Protein AF-A0A2M9P336-F1 (afdb_monomer_lite)

Foldseek 3Di:
DVVVVVVVVLVVCLVQQLQQDDVVCSVVSSVCSVVVVVVVVVVLVVVVVVLPVVDDPVCCVVPSVCVSVVVVVVVVVVVVVVVVVDDGGPVVVVCVVVVVPPPCPPVCCVPPVVPVVCVVVVVVVVVVD

Structure (mmCIF, N/CA/C/O backbone):
data_AF-A0A2M9P336-F1
#
_entry.id   AF-A0A2M9P336-F1
#
loop_
_atom_site.group_PDB
_atom_site.id
_atom_site.type_symbol
_atom_site.label_atom_id
_atom_site.label_alt_id
_atom_site.label_comp_id
_atom_site.label_asym_id
_atom_site.label_entity_id
_atom_site.label_seq_id
_atom_site.pdbx_PDB_ins_code
_atom_site.Cartn_x
_atom_site.Cartn_y
_atom_site.Cartn_z
_atom_site.occupancy
_atom_site.B_iso_or_equiv
_atom_site.auth_seq_id
_atom_site.auth_comp_id
_atom_site.auth_asym_id
_atom_site.auth_atom_id
_atom_site.pdbx_PDB_model_num
ATOM 1 N N . ILE A 1 1 ? -17.912 7.772 -5.003 1.00 47.03 1 ILE A N 1
ATOM 2 C CA . ILE A 1 1 ? -18.120 6.401 -4.463 1.00 47.03 1 ILE A CA 1
ATOM 3 C C . ILE A 1 1 ? -16.805 5.783 -3.961 1.00 47.03 1 ILE A C 1
ATOM 5 O O . ILE A 1 1 ? -16.805 5.232 -2.871 1.00 47.03 1 ILE A O 1
ATOM 9 N N . GLN A 1 2 ? -15.672 5.948 -4.663 1.00 41.25 2 GLN A N 1
ATOM 10 C CA . GLN A 1 2 ? -14.373 5.386 -4.240 1.00 41.25 2 GLN A CA 1
ATOM 11 C C . GLN A 1 2 ? -13.864 5.887 -2.872 1.00 41.25 2 GLN A C 1
ATOM 13 O O . GLN A 1 2 ? -13.409 5.077 -2.078 1.00 41.25 2 GLN A O 1
ATOM 18 N N . GLY A 1 3 ? -14.015 7.176 -2.540 1.00 58.12 3 GLY A N 1
ATOM 19 C CA . GLY A 1 3 ? -13.543 7.717 -1.252 1.00 58.12 3 GLY A CA 1
ATOM 20 C C . GLY A 1 3 ? -14.273 7.176 -0.013 1.00 58.12 3 GLY A C 1
ATOM 21 O O . GLY A 1 3 ? -13.651 6.983 1.026 1.00 58.12 3 GLY A O 1
ATOM 22 N N . ILE A 1 4 ? -15.572 6.865 -0.126 1.00 59.25 4 ILE A N 1
ATOM 23 C CA . ILE A 1 4 ? -16.356 6.291 0.984 1.00 59.25 4 ILE A CA 1
ATOM 24 C C . ILE A 1 4 ? -15.921 4.842 1.242 1.00 59.25 4 ILE A C 1
ATOM 26 O O . ILE A 1 4 ? -15.727 4.455 2.391 1.00 59.25 4 ILE A O 1
ATOM 30 N N . ALA A 1 5 ? -15.715 4.060 0.176 1.00 59.19 5 ALA A N 1
ATOM 31 C CA . ALA A 1 5 ? -15.232 2.684 0.278 1.00 59.19 5 ALA A CA 1
ATOM 32 C C . ALA A 1 5 ? -13.810 2.622 0.865 1.00 59.19 5 ALA A C 1
ATOM 34 O O . ALA A 1 5 ? -13.558 1.850 1.788 1.00 59.19 5 ALA A O 1
ATOM 35 N N . LEU A 1 6 ? -12.910 3.494 0.395 1.00 59.25 6 LEU A N 1
ATOM 36 C CA . LEU A 1 6 ? -11.533 3.569 0.890 1.00 59.25 6 LEU A CA 1
ATOM 37 C C . LEU A 1 6 ? -11.471 3.973 2.373 1.00 59.25 6 LEU A C 1
ATOM 39 O O . LEU A 1 6 ? -10.707 3.399 3.147 1.00 59.25 6 LEU A O 1
ATOM 43 N N . GLY A 1 7 ? -12.296 4.946 2.779 1.00 58.91 7 GLY A N 1
ATOM 44 C CA . GLY A 1 7 ? -12.366 5.411 4.165 1.00 58.91 7 GLY A CA 1
ATOM 45 C C . GLY A 1 7 ? -12.885 4.340 5.128 1.00 58.91 7 GLY A C 1
ATOM 46 O O . GLY A 1 7 ? -12.376 4.228 6.244 1.00 58.91 7 GLY A O 1
ATOM 47 N N . GLY A 1 8 ? -13.851 3.528 4.684 1.00 67.19 8 GLY A N 1
ATOM 48 C CA . GLY A 1 8 ? -14.385 2.402 5.452 1.00 67.19 8 GLY A CA 1
ATOM 49 C C . GLY A 1 8 ? -13.367 1.279 5.655 1.00 67.19 8 GLY A C 1
ATOM 50 O O . GLY A 1 8 ? -13.167 0.842 6.788 1.00 67.19 8 GLY A O 1
ATOM 51 N N . GLU A 1 9 ? -12.674 0.864 4.590 1.00 68.81 9 GLU A N 1
ATOM 52 C CA . GLU A 1 9 ? -11.624 -0.167 4.656 1.00 68.81 9 GLU A CA 1
ATOM 53 C C . GLU A 1 9 ? -10.472 0.248 5.583 1.00 68.81 9 GLU A C 1
ATOM 55 O O . GLU A 1 9 ? -10.029 -0.535 6.426 1.00 68.81 9 GLU A O 1
ATOM 60 N N . TRP A 1 10 ? -10.020 1.503 5.484 1.00 69.50 10 TRP A N 1
ATOM 61 C CA . TRP A 1 10 ? -8.928 2.014 6.313 1.00 69.50 10 TRP A CA 1
ATOM 62 C C . TRP A 1 10 ? -9.327 2.137 7.789 1.00 69.50 10 TRP A C 1
ATOM 64 O O . TRP A 1 10 ? -8.589 1.700 8.673 1.00 69.50 10 TRP A O 1
ATOM 74 N N . ALA A 1 11 ? -10.511 2.692 8.076 1.00 62.84 11 ALA A N 1
ATOM 75 C CA . ALA A 1 11 ? -11.001 2.822 9.448 1.00 62.84 11 ALA A CA 1
ATOM 76 C C . ALA A 1 11 ? -11.255 1.451 10.099 1.00 62.84 11 ALA A C 1
ATOM 78 O O . ALA A 1 11 ? -10.883 1.245 11.256 1.00 62.84 11 ALA A O 1
ATOM 79 N N . GLY A 1 12 ? -11.821 0.500 9.348 1.00 68.25 12 GLY A N 1
ATOM 80 C CA . GLY A 1 12 ? -12.035 -0.872 9.804 1.00 68.25 12 GLY A CA 1
ATOM 81 C C . GLY A 1 12 ? -10.726 -1.606 10.100 1.00 68.25 12 GLY A C 1
ATOM 82 O O . GLY A 1 12 ? -10.602 -2.231 11.151 1.00 68.25 12 GLY A O 1
ATOM 83 N N . ALA A 1 13 ? -9.714 -1.473 9.238 1.00 66.81 13 ALA A N 1
ATOM 84 C CA . ALA A 1 13 ? -8.409 -2.106 9.439 1.00 66.81 13 ALA A CA 1
ATOM 85 C C . ALA A 1 13 ? -7.672 -1.582 10.685 1.00 66.81 13 ALA A C 1
ATOM 87 O O . ALA A 1 13 ? -7.051 -2.363 11.412 1.00 66.81 13 ALA A O 1
ATOM 88 N N . VAL A 1 14 ? -7.759 -0.276 10.966 1.00 67.75 14 VAL A N 1
ATOM 89 C CA . VAL A 1 14 ? -7.172 0.330 12.176 1.00 67.75 14 VAL A CA 1
ATOM 90 C C . VAL A 1 14 ? -7.880 -0.174 13.436 1.00 67.75 14 VAL A C 1
ATOM 92 O O . VAL A 1 14 ? -7.208 -0.548 14.400 1.00 67.75 14 VAL A O 1
ATOM 95 N N . LEU A 1 15 ? -9.217 -0.229 13.425 1.00 70.56 15 LEU A N 1
ATOM 96 C CA . LEU A 1 15 ? -10.009 -0.761 14.540 1.00 70.56 15 LEU A CA 1
ATOM 97 C C . LEU A 1 15 ? -9.685 -2.234 14.801 1.00 70.56 15 LEU A C 1
ATOM 99 O O . LEU A 1 15 ? -9.330 -2.589 15.924 1.00 70.56 15 LEU A O 1
ATOM 103 N N . LEU A 1 16 ? -9.682 -3.059 13.752 1.00 68.38 16 LEU A N 1
ATOM 104 C CA . LEU A 1 16 ? -9.294 -4.467 13.842 1.00 68.38 16 LEU A CA 1
ATOM 105 C C . LEU A 1 16 ? -7.878 -4.621 14.406 1.00 68.38 16 LEU A C 1
ATOM 107 O O . LEU A 1 16 ? -7.670 -5.399 15.331 1.00 68.38 16 LEU A O 1
ATOM 111 N N . SER A 1 17 ? -6.912 -3.830 13.935 1.00 67.38 17 SER A N 1
ATOM 112 C CA . SER A 1 17 ? -5.523 -3.880 14.424 1.00 67.38 17 SER A CA 1
ATOM 113 C C . SER A 1 17 ? -5.404 -3.514 15.912 1.00 67.38 17 SER A C 1
ATOM 115 O O . SER A 1 17 ? -4.600 -4.102 16.645 1.00 67.38 17 SER A O 1
ATOM 117 N N . MET A 1 18 ? -6.219 -2.563 16.379 1.00 66.12 18 MET A N 1
ATOM 118 C CA . MET A 1 18 ? -6.294 -2.151 17.786 1.00 66.12 18 MET A CA 1
ATOM 119 C C . MET A 1 18 ? -6.997 -3.177 18.683 1.00 66.12 18 MET A C 1
ATOM 121 O O . MET A 1 18 ? -6.690 -3.267 19.875 1.00 66.12 18 MET A O 1
ATOM 125 N N . GLU A 1 19 ? -7.953 -3.925 18.140 1.00 69.38 19 GLU A N 1
ATOM 126 C CA . GLU A 1 19 ? -8.737 -4.925 18.871 1.00 69.38 19 GLU A CA 1
ATOM 127 C C . GLU A 1 19 ? -8.085 -6.310 18.886 1.00 69.38 19 GLU A C 1
ATOM 129 O O . GLU A 1 19 ? -8.261 -7.056 19.848 1.00 69.38 19 GLU A O 1
ATOM 134 N N . HIS A 1 20 ? -7.282 -6.641 17.872 1.00 63.03 20 HIS A N 1
ATOM 135 C CA . HIS A 1 20 ? -6.586 -7.927 17.759 1.00 63.03 20 HIS A CA 1
ATOM 136 C C . HIS A 1 20 ? -5.347 -8.037 18.681 1.00 63.03 20 HIS A C 1
ATOM 138 O O . HIS A 1 20 ? -4.720 -9.091 18.768 1.00 63.03 20 HIS A O 1
ATOM 144 N N . GLY A 1 21 ? -4.970 -6.960 19.385 1.00 62.31 21 GLY A N 1
ATOM 145 C CA . GLY A 1 21 ? -3.773 -6.883 20.234 1.00 62.31 21 GLY A CA 1
ATOM 146 C C . GLY A 1 21 ? -4.033 -6.797 21.743 1.00 62.31 21 GLY A C 1
ATOM 147 O O . GLY A 1 21 ? -5.142 -6.547 22.207 1.00 62.31 21 GLY A O 1
ATOM 148 N N . LYS A 1 22 ? -2.966 -6.945 22.545 1.00 60.12 22 LYS A N 1
ATOM 149 C CA . LYS A 1 22 ? -3.030 -6.724 24.003 1.00 60.12 22 LYS A CA 1
ATOM 150 C C . LYS A 1 22 ? -3.357 -5.244 24.300 1.00 60.12 22 LYS A C 1
ATOM 152 O O . LYS A 1 22 ? -2.774 -4.375 23.649 1.00 60.12 22 LYS A O 1
ATOM 157 N N . PRO A 1 23 ? -4.175 -4.920 25.325 1.00 65.81 23 PRO A N 1
ATOM 158 C CA . PRO A 1 23 ? -4.629 -3.547 25.598 1.00 65.81 23 PRO A CA 1
ATOM 159 C C . PRO A 1 23 ? -3.507 -2.50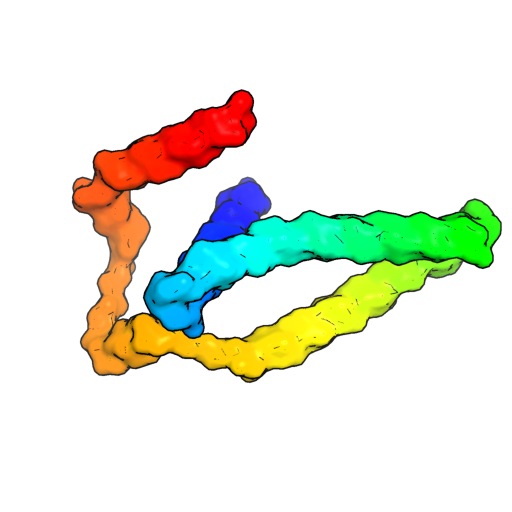3 25.722 1.00 65.81 23 PRO A C 1
ATOM 161 O O . PRO A 1 23 ? -3.667 -1.371 25.280 1.00 65.81 23 PRO A O 1
ATOM 164 N N . HIS A 1 24 ? -2.347 -2.897 26.257 1.00 71.62 24 HIS A N 1
ATOM 165 C CA . HIS A 1 24 ? -1.175 -2.030 26.434 1.00 71.62 24 HIS A CA 1
ATOM 166 C C . HIS A 1 24 ? -0.363 -1.781 25.146 1.00 71.62 24 HIS A C 1
ATOM 168 O O . HIS A 1 24 ? 0.577 -0.995 25.165 1.00 71.62 24 HIS A O 1
ATOM 174 N N . GLN A 1 25 ? -0.690 -2.445 24.031 1.00 68.94 25 GLN A N 1
ATOM 175 C CA . GLN A 1 25 ? 0.026 -2.329 22.748 1.00 68.94 25 GLN A CA 1
ATOM 176 C C . GLN A 1 25 ? -0.821 -1.677 21.651 1.00 68.94 25 GLN A C 1
ATOM 178 O O . GLN A 1 25 ? -0.383 -1.599 20.506 1.00 68.94 25 GLN A O 1
ATOM 183 N N . ARG A 1 26 ? -2.013 -1.174 21.997 1.00 69.44 26 ARG A N 1
ATOM 184 C CA . ARG A 1 26 ? -2.955 -0.542 21.062 1.00 69.44 26 ARG A CA 1
ATOM 185 C C . ARG A 1 26 ? -2.319 0.568 20.230 1.00 69.44 26 ARG A C 1
AT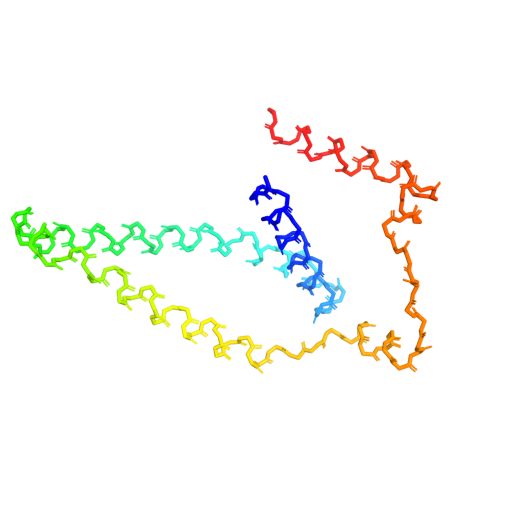OM 187 O O . ARG A 1 26 ? -2.460 0.556 19.015 1.00 69.44 26 ARG A O 1
ATOM 194 N N . GLY A 1 27 ? -1.545 1.451 20.869 1.00 69.44 27 GLY A N 1
ATOM 195 C CA . GLY A 1 27 ? -0.81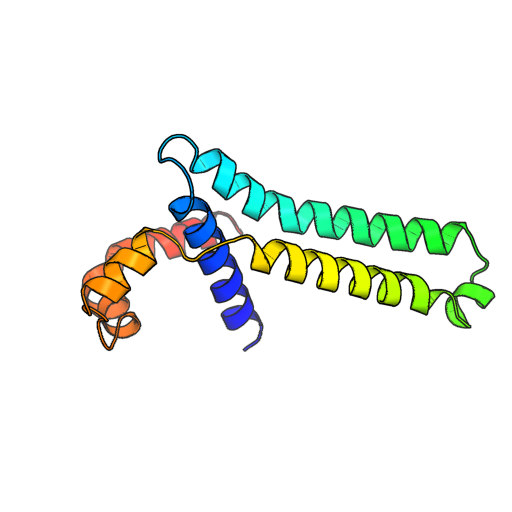5 2.515 20.174 1.00 69.44 27 GLY A CA 1
ATOM 196 C C . GLY A 1 27 ? 0.156 1.966 19.128 1.00 69.44 27 GLY A C 1
ATOM 197 O O . GLY A 1 27 ? 0.104 2.368 17.974 1.00 69.44 27 GLY A O 1
ATOM 198 N N . ARG A 1 28 ? 0.967 0.965 19.494 1.00 66.88 28 ARG A N 1
ATOM 199 C CA . ARG A 1 28 ? 1.920 0.324 18.578 1.00 66.88 28 ARG A CA 1
ATOM 200 C C . ARG A 1 28 ? 1.221 -0.378 17.409 1.00 66.88 28 ARG A C 1
ATOM 202 O O . ARG A 1 28 ? 1.662 -0.251 16.272 1.00 66.88 28 ARG A O 1
ATOM 209 N N . ASN A 1 29 ? 0.128 -1.088 17.675 1.00 67.69 29 ASN A N 1
ATOM 210 C CA . ASN A 1 29 ? -0.643 -1.770 16.638 1.00 67.69 29 ASN A CA 1
ATOM 211 C C . ASN A 1 29 ? -1.324 -0.782 15.677 1.00 67.69 29 ASN A C 1
ATOM 213 O O . ASN A 1 29 ? -1.327 -1.013 14.470 1.00 67.69 29 ASN A O 1
ATOM 217 N N . ALA A 1 30 ? -1.843 0.339 16.188 1.00 70.44 30 ALA A N 1
ATOM 218 C CA . ALA A 1 30 ? -2.385 1.413 15.358 1.00 70.44 30 ALA A CA 1
ATOM 219 C C . ALA A 1 30 ? -1.301 2.085 14.503 1.00 70.44 30 ALA A C 1
ATOM 221 O O . ALA A 1 30 ? -1.540 2.380 13.332 1.00 70.44 30 ALA A O 1
ATOM 222 N N . SER A 1 31 ? -0.093 2.275 15.048 1.00 75.38 31 SER A N 1
ATOM 223 C CA . SER A 1 31 ? 1.036 2.832 14.296 1.00 75.38 31 SER A CA 1
ATOM 224 C C . SER A 1 31 ? 1.412 1.965 13.094 1.00 75.38 31 SER A C 1
ATOM 226 O O . SER A 1 31 ? 1.678 2.511 12.030 1.00 75.38 31 SER A O 1
ATOM 228 N N . PHE A 1 32 ? 1.372 0.632 13.202 1.00 70.31 32 PHE A N 1
ATOM 229 C CA . PHE A 1 32 ? 1.645 -0.248 12.056 1.00 70.31 32 PHE A CA 1
ATOM 230 C C . PHE A 1 32 ? 0.641 -0.067 10.907 1.00 70.31 32 PHE A C 1
ATOM 232 O O . PHE A 1 32 ? 1.050 -0.048 9.746 1.00 70.31 32 PHE A O 1
ATOM 239 N N . ALA A 1 33 ? -0.643 0.148 11.212 1.00 71.75 33 ALA A N 1
ATOM 240 C CA . ALA A 1 33 ? -1.660 0.441 10.197 1.00 71.75 33 ALA A CA 1
ATOM 241 C C . ALA A 1 33 ? -1.424 1.793 9.490 1.00 71.75 33 ALA A C 1
ATOM 243 O O . ALA A 1 33 ? -1.813 1.970 8.337 1.00 71.75 33 ALA A O 1
ATOM 244 N N . GLN A 1 34 ? -0.751 2.733 10.161 1.00 74.94 34 GLN A N 1
ATOM 245 C CA . GLN A 1 34 ? -0.404 4.052 9.623 1.00 74.94 34 GLN A CA 1
ATOM 246 C C . GLN A 1 34 ? 0.925 4.063 8.855 1.00 74.94 34 GLN A C 1
ATOM 248 O O . GLN A 1 34 ? 1.059 4.771 7.862 1.00 74.94 34 GLN A O 1
ATOM 253 N N . VAL A 1 35 ? 1.897 3.253 9.281 1.00 78.50 35 VAL A N 1
ATOM 254 C CA . VAL A 1 35 ? 3.207 3.119 8.622 1.00 78.50 35 VAL A CA 1
ATOM 255 C C . VAL A 1 35 ? 3.103 2.315 7.324 1.00 78.50 35 VAL A C 1
ATOM 257 O O . VAL A 1 35 ? 3.828 2.600 6.372 1.00 78.50 35 VAL A O 1
ATOM 260 N N . GLY A 1 36 ? 2.180 1.349 7.253 1.00 79.06 36 GLY A N 1
ATOM 261 C CA . GLY A 1 36 ? 1.980 0.481 6.088 1.00 79.06 36 GLY A CA 1
ATOM 262 C C . GLY A 1 36 ? 1.870 1.228 4.749 1.00 79.06 36 GLY A C 1
ATOM 263 O O . GLY A 1 36 ? 2.664 0.938 3.852 1.00 79.06 36 GLY A O 1
ATOM 264 N N . PRO A 1 37 ? 0.958 2.211 4.600 1.00 80.75 37 PRO A N 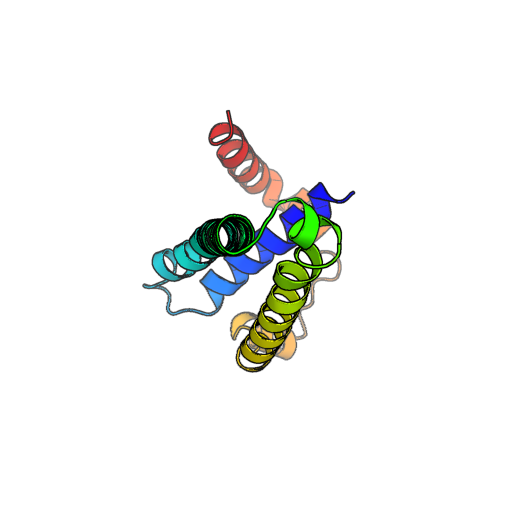1
ATOM 265 C CA . PRO A 1 37 ? 0.836 3.006 3.377 1.00 80.75 37 PRO A CA 1
ATOM 266 C C . PRO A 1 37 ? 2.128 3.737 2.993 1.00 80.75 37 PRO A C 1
ATOM 268 O O . PRO A 1 37 ? 2.557 3.661 1.844 1.00 80.75 37 PRO A O 1
ATOM 271 N N . SER A 1 38 ? 2.788 4.394 3.950 1.00 83.31 38 SER A N 1
ATOM 272 C CA . SER A 1 38 ? 4.034 5.133 3.703 1.00 83.31 38 SER A CA 1
ATOM 273 C C . SER A 1 38 ? 5.174 4.207 3.273 1.00 83.31 38 SER A C 1
ATOM 275 O O . SER A 1 38 ? 5.876 4.501 2.307 1.00 83.31 38 SER A O 1
ATOM 277 N N . CYS A 1 39 ? 5.330 3.055 3.933 1.00 84.12 39 CYS A N 1
ATOM 278 C CA . CYS A 1 39 ? 6.295 2.033 3.527 1.00 84.12 39 CYS A CA 1
ATOM 279 C C . CYS A 1 39 ? 5.983 1.469 2.136 1.00 84.12 39 CYS A C 1
ATOM 281 O O . CYS A 1 39 ? 6.898 1.320 1.329 1.00 84.12 39 CYS A O 1
ATOM 283 N N . GLY A 1 40 ? 4.711 1.192 1.834 1.00 84.00 40 GLY A N 1
ATOM 284 C CA . GLY A 1 40 ? 4.286 0.719 0.515 1.00 84.00 40 GLY A CA 1
ATOM 285 C C . GLY A 1 40 ? 4.643 1.708 -0.593 1.00 84.00 40 GLY A C 1
ATOM 286 O O . GLY A 1 40 ? 5.232 1.318 -1.601 1.00 84.00 40 GLY A O 1
ATOM 287 N N . THR A 1 41 ? 4.378 2.997 -0.371 1.00 86.31 41 THR A N 1
ATOM 288 C CA . THR A 1 41 ? 4.748 4.072 -1.301 1.00 86.31 41 THR A CA 1
ATOM 289 C C . THR A 1 41 ? 6.260 4.168 -1.491 1.00 86.31 41 THR A C 1
ATOM 291 O O . THR A 1 41 ? 6.724 4.275 -2.625 1.00 86.31 41 THR A O 1
ATOM 294 N N . LEU A 1 42 ? 7.049 4.091 -0.413 1.00 89.81 42 LEU A N 1
ATOM 295 C CA . LEU A 1 42 ? 8.513 4.119 -0.505 1.00 89.81 42 LEU A CA 1
ATOM 296 C C . LEU A 1 42 ? 9.061 2.933 -1.307 1.00 89.81 42 LEU A C 1
ATOM 298 O O . LEU A 1 42 ? 9.912 3.126 -2.173 1.00 89.81 42 LEU A O 1
ATOM 302 N N . ILE A 1 43 ? 8.551 1.723 -1.062 1.00 88.50 43 ILE A N 1
ATOM 303 C CA . ILE A 1 43 ? 8.956 0.515 -1.794 1.00 88.50 43 ILE A CA 1
ATOM 304 C C . ILE A 1 43 ? 8.565 0.625 -3.272 1.00 88.50 43 ILE A C 1
ATOM 306 O O . ILE A 1 43 ? 9.387 0.337 -4.141 1.00 88.50 43 ILE A O 1
ATOM 310 N N . GLY A 1 44 ? 7.343 1.077 -3.568 1.00 87.31 44 GLY A N 1
ATOM 311 C CA . GLY A 1 44 ? 6.864 1.257 -4.940 1.00 87.31 44 GLY A CA 1
ATOM 312 C C . GLY A 1 44 ? 7.702 2.269 -5.723 1.00 87.31 44 GLY A C 1
ATOM 313 O O . GLY A 1 44 ? 8.195 1.964 -6.810 1.00 87.31 44 GLY A O 1
ATOM 314 N N . THR A 1 45 ? 7.937 3.445 -5.141 1.00 88.88 45 THR A N 1
ATOM 315 C CA . THR A 1 45 ? 8.773 4.493 -5.746 1.00 88.88 45 THR A CA 1
ATOM 316 C C . THR A 1 45 ? 10.225 4.042 -5.904 1.00 88.88 45 THR A C 1
ATOM 318 O O . THR A 1 45 ? 10.838 4.293 -6.944 1.00 88.88 45 THR A O 1
ATOM 321 N N . GLY A 1 46 ? 10.773 3.333 -4.912 1.00 90.31 46 GLY A N 1
ATOM 322 C CA . GLY A 1 46 ? 12.121 2.771 -4.975 1.00 90.31 46 GLY A CA 1
ATOM 323 C C . GLY A 1 46 ? 12.273 1.754 -6.106 1.00 90.31 46 GLY A C 1
ATOM 324 O O . GLY A 1 46 ? 13.243 1.810 -6.856 1.00 90.31 46 GLY A O 1
ATOM 325 N N . LEU A 1 47 ? 11.283 0.877 -6.290 1.00 88.88 47 LEU A N 1
ATOM 326 C CA . LEU A 1 47 ? 11.268 -0.105 -7.375 1.00 88.88 47 LEU A CA 1
ATOM 327 C C . LEU A 1 47 ? 11.197 0.543 -8.756 1.00 88.88 47 LEU A C 1
ATOM 329 O O . LEU A 1 47 ? 11.964 0.170 -9.640 1.00 88.88 47 LEU A O 1
ATOM 333 N N . ILE A 1 48 ? 10.315 1.527 -8.943 1.00 88.62 48 ILE A N 1
ATOM 334 C CA . ILE A 1 48 ? 10.218 2.258 -10.214 1.00 88.62 48 ILE A CA 1
ATOM 335 C C . ILE A 1 48 ? 11.537 2.975 -10.514 1.00 88.62 48 ILE A C 1
ATOM 337 O O . ILE A 1 48 ? 12.033 2.897 -11.637 1.00 88.62 48 ILE A O 1
ATOM 341 N N . THR A 1 49 ? 12.137 3.614 -9.509 1.00 90.50 49 THR A N 1
ATOM 342 C CA . THR A 1 49 ? 13.445 4.270 -9.645 1.00 90.50 49 THR A CA 1
ATOM 343 C C . THR A 1 49 ? 14.528 3.271 -10.050 1.00 90.50 49 THR A C 1
ATOM 345 O O . THR A 1 49 ? 15.253 3.521 -11.008 1.00 90.50 49 THR A O 1
ATOM 348 N N . LEU A 1 50 ? 14.610 2.117 -9.381 1.00 90.75 50 LEU A N 1
ATOM 349 C CA . LEU A 1 50 ? 15.586 1.071 -9.703 1.00 90.75 50 LEU A CA 1
ATOM 350 C C . LEU A 1 50 ? 15.433 0.563 -11.136 1.00 90.75 50 LEU A C 1
ATOM 352 O O . LEU A 1 50 ? 16.422 0.462 -11.855 1.00 90.75 50 LEU A O 1
ATOM 356 N N . VAL A 1 51 ? 14.200 0.281 -11.561 1.00 88.12 51 VAL A N 1
ATOM 357 C CA . VAL A 1 51 ? 13.913 -0.167 -12.929 1.00 88.12 51 VAL A CA 1
ATOM 358 C C . VAL A 1 51 ? 14.311 0.912 -13.935 1.00 88.12 51 VAL A C 1
ATOM 360 O O . VAL A 1 51 ? 14.958 0.596 -14.923 1.00 88.12 51 VAL A O 1
ATOM 363 N N . THR A 1 52 ? 13.997 2.179 -13.660 1.00 86.62 52 THR A N 1
ATOM 364 C CA . THR A 1 52 ? 14.277 3.302 -14.571 1.00 86.62 52 THR A CA 1
ATOM 365 C C . THR A 1 52 ? 15.770 3.625 -14.678 1.00 86.62 52 THR A C 1
ATOM 367 O O . THR A 1 52 ? 16.224 4.044 -15.733 1.00 86.62 52 THR A O 1
ATOM 370 N N . VAL A 1 53 ? 16.552 3.425 -13.611 1.00 90.31 53 VAL A N 1
ATOM 371 C CA . VAL A 1 53 ? 18.016 3.621 -13.627 1.00 90.31 53 VAL A CA 1
ATOM 372 C C . VAL A 1 53 ? 18.744 2.431 -14.263 1.00 90.31 53 VAL A C 1
ATOM 374 O O . VAL A 1 53 ? 19.821 2.599 -14.828 1.00 90.31 53 VAL A O 1
ATOM 377 N N . ALA A 1 54 ? 18.172 1.227 -14.184 1.00 89.12 54 ALA A N 1
ATOM 378 C CA . ALA A 1 54 ? 18.792 0.007 -14.697 1.00 89.12 54 ALA A CA 1
ATOM 379 C C . ALA A 1 54 ? 18.638 -0.199 -16.217 1.00 89.12 54 ALA A C 1
ATOM 381 O O . ALA A 1 54 ? 19.279 -1.100 -16.758 1.00 89.12 54 ALA A O 1
ATOM 382 N N . MET A 1 55 ? 17.799 0.579 -16.910 1.00 90.06 55 MET A N 1
ATOM 383 C CA . MET A 1 55 ? 17.555 0.421 -18.351 1.00 90.06 55 MET A CA 1
ATOM 384 C C . MET A 1 55 ? 17.347 1.754 -19.071 1.00 90.06 55 MET A C 1
ATOM 386 O O . MET A 1 55 ? 17.110 2.784 -18.446 1.00 90.06 55 MET A O 1
ATOM 390 N N . SER A 1 56 ? 17.434 1.725 -20.402 1.00 88.81 56 SER A N 1
ATOM 391 C CA . SER A 1 56 ? 17.161 2.894 -21.238 1.00 88.81 56 SER A CA 1
ATOM 392 C C . SER A 1 56 ? 15.668 3.255 -21.241 1.00 88.81 56 SER A C 1
ATOM 394 O O . SER A 1 56 ? 14.800 2.423 -20.957 1.00 88.81 56 SER A O 1
ATOM 396 N N . ALA A 1 57 ? 15.352 4.505 -21.592 1.00 85.88 57 ALA A N 1
ATOM 397 C CA . ALA A 1 57 ? 13.966 4.951 -21.714 1.00 85.88 57 ALA A CA 1
ATOM 398 C C . ALA A 1 57 ? 13.204 4.177 -22.809 1.00 85.88 57 ALA A C 1
ATOM 400 O O . ALA A 1 57 ? 12.034 3.843 -22.606 1.00 85.88 57 ALA A O 1
ATOM 401 N N . GLU A 1 58 ? 13.862 3.841 -23.928 1.00 88.56 58 GLU A N 1
ATOM 402 C CA . GLU A 1 58 ? 13.288 2.971 -24.959 1.00 88.56 58 GLU A CA 1
ATOM 403 C C . GLU A 1 58 ? 12.918 1.588 -24.401 1.00 88.56 58 GLU A C 1
ATOM 405 O O . GLU A 1 58 ? 11.781 1.142 -24.581 1.00 88.56 58 GLU A O 1
ATOM 410 N N . ASP A 1 59 ? 13.827 0.926 -23.681 1.00 87.81 59 ASP A N 1
ATOM 411 C CA . ASP A 1 59 ? 13.585 -0.421 -23.142 1.00 87.81 59 ASP A CA 1
ATOM 412 C C . ASP A 1 59 ? 12.464 -0.429 -22.098 1.00 87.81 59 ASP A C 1
ATOM 414 O O . ASP A 1 59 ? 11.629 -1.345 -22.061 1.00 87.81 59 ASP A O 1
ATOM 418 N N . PHE A 1 60 ? 12.400 0.619 -21.271 1.00 88.00 60 PHE A N 1
ATOM 419 C CA . PHE A 1 60 ? 11.330 0.782 -20.295 1.00 88.00 60 PHE A CA 1
ATOM 420 C C . PHE A 1 60 ? 9.953 0.849 -20.966 1.00 88.00 60 PHE A C 1
ATOM 422 O O . PHE A 1 60 ? 9.023 0.159 -20.535 1.00 88.00 60 PHE A O 1
ATOM 429 N N . GLN A 1 61 ? 9.827 1.638 -22.038 1.00 87.00 61 GLN A N 1
ATOM 430 C CA . GLN A 1 61 ? 8.574 1.794 -22.785 1.00 87.00 61 GLN A CA 1
ATOM 431 C C . GLN A 1 61 ? 8.204 0.535 -23.574 1.00 87.00 61 GLN A C 1
ATOM 433 O O . GLN A 1 61 ? 7.029 0.163 -23.627 1.00 87.00 61 GLN A O 1
ATOM 438 N N . GLN A 1 62 ? 9.189 -0.167 -24.139 1.00 91.38 62 GLN A N 1
ATOM 439 C CA . GLN A 1 62 ? 8.929 -1.418 -24.848 1.00 91.38 62 GLN A CA 1
ATOM 440 C C . GLN A 1 62 ? 8.436 -2.514 -23.899 1.00 91.38 62 GLN A C 1
ATOM 442 O O . GLN A 1 62 ? 7.400 -3.151 -24.152 1.00 91.38 62 GLN A O 1
ATOM 447 N N . TRP A 1 63 ? 9.148 -2.737 -22.789 1.00 88.75 63 TRP A N 1
ATOM 448 C CA . TRP A 1 63 ? 8.820 -3.845 -21.896 1.00 88.75 63 TRP A CA 1
ATOM 449 C C . TRP A 1 63 ? 9.053 -3.635 -20.401 1.00 88.75 63 TRP A C 1
ATOM 451 O O . TRP A 1 63 ? 8.327 -4.253 -19.613 1.00 88.75 63 TRP A O 1
ATOM 461 N N . GLY A 1 64 ? 9.976 -2.760 -20.001 1.00 86.56 64 GLY A N 1
ATOM 462 C CA . GLY A 1 64 ? 10.360 -2.582 -18.596 1.00 86.56 64 GLY A CA 1
ATOM 463 C C . GLY A 1 64 ? 9.225 -2.156 -17.662 1.00 86.56 64 GLY A C 1
ATOM 464 O O . GLY A 1 64 ? 9.203 -2.573 -16.502 1.00 86.56 64 GLY A O 1
ATOM 465 N N . TRP A 1 65 ? 8.215 -1.438 -18.163 1.00 88.06 65 TRP A N 1
ATOM 466 C CA . TRP A 1 65 ? 7.034 -1.055 -17.378 1.00 88.06 65 TRP A CA 1
ATOM 467 C C . TRP A 1 65 ? 6.276 -2.248 -16.774 1.00 88.06 65 TRP A C 1
ATOM 469 O O . TRP A 1 65 ? 5.576 -2.081 -15.779 1.00 88.06 65 TRP A O 1
ATOM 479 N N . ARG A 1 66 ? 6.425 -3.464 -17.320 1.00 92.38 66 ARG A N 1
ATOM 480 C CA . ARG A 1 66 ? 5.762 -4.679 -16.807 1.00 92.38 66 ARG A CA 1
ATOM 481 C C . ARG A 1 66 ? 6.373 -5.187 -15.498 1.00 92.38 66 ARG A C 1
ATOM 483 O O . ARG A 1 66 ? 5.678 -5.827 -14.712 1.00 92.38 66 ARG A O 1
ATOM 490 N N . ILE A 1 67 ? 7.646 -4.888 -15.239 1.00 89.69 67 ILE A N 1
ATOM 491 C CA . ILE A 1 67 ? 8.384 -5.336 -14.047 1.00 89.69 67 ILE A CA 1
ATOM 492 C C . ILE A 1 67 ? 7.706 -4.882 -12.739 1.00 89.69 67 ILE A C 1
ATOM 494 O O . ILE A 1 67 ? 7.403 -5.748 -11.912 1.00 89.69 67 ILE A O 1
ATOM 498 N N . PRO A 1 68 ? 7.396 -3.585 -12.525 1.00 86.88 68 PRO A N 1
ATOM 499 C CA . PRO A 1 68 ? 6.720 -3.146 -11.303 1.00 86.88 68 PRO A CA 1
ATOM 500 C C . PRO A 1 68 ? 5.321 -3.760 -11.131 1.00 86.88 68 PRO A C 1
ATOM 502 O O . PRO A 1 68 ? 4.913 -4.021 -9.999 1.00 86.88 68 PRO A O 1
ATOM 505 N N . PHE A 1 69 ? 4.603 -4.074 -12.218 1.00 87.50 69 PHE A N 1
ATOM 506 C CA . PHE A 1 69 ? 3.313 -4.774 -12.134 1.00 87.50 69 PHE A CA 1
ATOM 507 C C . PHE A 1 69 ? 3.465 -6.229 -11.681 1.00 87.50 69 PHE A C 1
ATOM 509 O O . PHE A 1 69 ? 2.735 -6.674 -10.795 1.00 87.50 69 PHE A O 1
ATOM 516 N N . LEU A 1 70 ? 4.427 -6.966 -12.242 1.00 90.88 70 LEU A N 1
ATOM 517 C CA . LEU A 1 70 ? 4.699 -8.349 -11.836 1.00 90.88 70 LEU A CA 1
ATOM 518 C C . LEU A 1 70 ? 5.167 -8.428 -10.378 1.00 90.88 70 LEU A C 1
ATOM 520 O O . LEU A 1 70 ? 4.734 -9.306 -9.635 1.00 90.88 70 LEU A O 1
ATOM 524 N N . LEU A 1 71 ? 5.991 -7.479 -9.935 1.00 87.81 71 LEU A N 1
ATOM 525 C CA . LEU A 1 71 ? 6.395 -7.387 -8.531 1.00 87.81 71 LEU A CA 1
ATOM 526 C C . LEU A 1 71 ? 5.221 -7.032 -7.613 1.00 87.81 71 LEU A C 1
ATOM 528 O O . LEU A 1 71 ? 5.097 -7.597 -6.527 1.00 87.81 71 LEU A O 1
ATOM 532 N N . SER A 1 72 ? 4.316 -6.162 -8.067 1.00 85.56 72 SER A N 1
ATOM 533 C CA . SER A 1 72 ? 3.081 -5.859 -7.335 1.00 85.56 72 SER A CA 1
ATOM 534 C C . SER A 1 72 ? 2.211 -7.108 -7.156 1.00 85.56 72 SER A C 1
ATOM 536 O O . SER A 1 72 ? 1.656 -7.310 -6.079 1.00 85.56 72 SER A O 1
ATOM 538 N N . LEU A 1 73 ? 2.144 -7.997 -8.156 1.00 88.31 73 LEU A N 1
ATOM 539 C CA . LEU A 1 73 ? 1.445 -9.282 -8.031 1.00 88.31 73 LEU A CA 1
ATOM 540 C C . LEU A 1 73 ? 2.048 -10.154 -6.919 1.00 88.31 73 LEU A C 1
ATOM 542 O O . LEU A 1 73 ? 1.305 -10.724 -6.121 1.00 88.31 73 LEU A O 1
ATOM 546 N N . VAL A 1 74 ? 3.380 -10.223 -6.822 1.00 88.75 74 VAL A N 1
ATOM 547 C CA . VAL A 1 74 ? 4.066 -10.954 -5.741 1.00 88.75 74 VAL A CA 1
ATOM 548 C C . VAL A 1 74 ? 3.702 -10.373 -4.374 1.00 88.75 74 VAL A C 1
ATOM 550 O O . VAL A 1 74 ? 3.389 -11.130 -3.454 1.00 88.75 74 VAL A O 1
ATOM 553 N N . LEU A 1 75 ? 3.666 -9.043 -4.244 1.00 85.50 75 LEU A N 1
ATOM 554 C CA . LEU A 1 75 ? 3.251 -8.376 -3.005 1.00 85.50 75 LEU A CA 1
ATOM 555 C C . LEU A 1 75 ? 1.791 -8.670 -2.646 1.00 85.50 75 LEU A C 1
ATOM 557 O O . LEU A 1 75 ? 1.491 -8.895 -1.475 1.00 85.50 75 LEU A O 1
ATOM 561 N N . VAL A 1 76 ? 0.889 -8.725 -3.629 1.00 85.81 76 VAL A N 1
ATOM 562 C CA . VAL A 1 76 ? -0.514 -9.109 -3.403 1.00 85.81 76 VAL A CA 1
ATOM 563 C C . VAL A 1 76 ? -0.608 -10.553 -2.916 1.00 85.81 76 VAL A C 1
ATOM 565 O O . VAL A 1 76 ? -1.297 -10.816 -1.932 1.00 85.81 76 VAL A O 1
ATOM 568 N N . VAL A 1 77 ? 0.100 -11.490 -3.551 1.00 87.12 77 VAL A N 1
ATOM 569 C CA . VAL A 1 77 ? 0.121 -12.901 -3.126 1.00 87.12 77 VAL A CA 1
ATOM 570 C C . VAL A 1 77 ? 0.687 -13.037 -1.714 1.00 87.12 77 VAL A C 1
ATOM 572 O O . VAL A 1 77 ? 0.108 -13.747 -0.891 1.00 87.12 77 VAL A O 1
ATOM 575 N N . PHE A 1 78 ? 1.771 -12.324 -1.406 1.00 85.00 78 PHE A N 1
ATOM 576 C CA . PHE A 1 78 ? 2.339 -12.279 -0.062 1.00 85.00 78 PHE A CA 1
ATOM 577 C C . PHE A 1 78 ? 1.349 -11.697 0.954 1.00 85.00 78 PHE A C 1
ATOM 579 O O . PHE A 1 78 ? 1.152 -12.273 2.021 1.00 85.00 78 PHE A O 1
ATOM 586 N N . GLY A 1 79 ? 0.660 -10.608 0.604 1.00 81.56 79 GLY A N 1
ATOM 587 C CA . GLY A 1 79 ? -0.388 -10.011 1.428 1.00 81.56 79 GLY A CA 1
ATOM 588 C C . GLY A 1 79 ? -1.545 -10.976 1.687 1.00 81.56 79 GLY A C 1
ATOM 589 O O . GLY A 1 79 ? -1.985 -11.109 2.825 1.00 81.56 79 GLY A O 1
ATOM 590 N N . LEU A 1 80 ? -1.994 -11.711 0.665 1.00 82.88 80 LEU A N 1
ATOM 591 C CA . LEU A 1 80 ? -3.017 -12.754 0.795 1.00 82.88 80 LEU A CA 1
ATOM 592 C C . LEU A 1 80 ? -2.546 -13.919 1.669 1.00 82.88 80 LEU A C 1
ATOM 594 O O . LEU A 1 80 ? -3.331 -14.446 2.456 1.00 82.88 80 LEU A O 1
ATOM 598 N N . TRP A 1 81 ? -1.281 -14.323 1.550 1.00 80.75 81 TRP A N 1
ATOM 599 C CA . TRP A 1 81 ? -0.687 -15.346 2.407 1.00 80.75 81 TRP A CA 1
ATOM 600 C C . TRP A 1 81 ? -0.641 -14.894 3.868 1.00 80.75 81 TRP A C 1
ATOM 602 O O . TRP A 1 81 ? -1.107 -15.625 4.741 1.00 80.75 81 TRP A O 1
ATOM 612 N N . LEU A 1 82 ? -0.197 -13.660 4.123 1.00 78.44 82 LEU A N 1
ATOM 613 C CA . LEU A 1 82 ? -0.207 -13.058 5.454 1.00 78.44 82 LEU A CA 1
ATOM 614 C C . LEU A 1 82 ? -1.632 -13.010 6.028 1.00 78.44 82 LEU A C 1
ATOM 616 O O . LEU A 1 82 ? -1.853 -13.361 7.185 1.00 78.44 82 LEU A O 1
ATOM 620 N N . ARG A 1 83 ? -2.615 -12.647 5.191 1.00 77.38 83 ARG A N 1
ATOM 621 C CA . ARG A 1 83 ? -4.034 -12.567 5.569 1.00 77.38 83 ARG A CA 1
ATOM 622 C C . ARG A 1 83 ? -4.607 -13.909 6.016 1.00 77.38 83 ARG A C 1
ATOM 624 O O . ARG A 1 83 ? -5.487 -13.920 6.865 1.00 77.38 83 ARG A O 1
ATOM 631 N N . ARG A 1 84 ? -4.101 -15.035 5.498 1.00 70.88 84 ARG A N 1
ATOM 632 C CA . ARG A 1 84 ? -4.530 -16.373 5.942 1.00 70.88 84 ARG A CA 1
ATOM 633 C C . ARG A 1 84 ? -4.075 -16.722 7.362 1.00 70.88 84 ARG A C 1
ATOM 635 O O . ARG A 1 84 ? -4.678 -17.597 7.971 1.00 70.88 84 ARG A O 1
ATOM 642 N N . GLY A 1 85 ? -3.028 -16.076 7.878 1.00 63.94 85 GLY A N 1
ATOM 643 C CA . GLY A 1 85 ? -2.528 -16.296 9.240 1.00 63.94 85 GLY A CA 1
ATOM 644 C C . GLY A 1 85 ? -3.203 -15.429 10.308 1.00 63.94 85 GLY A C 1
ATOM 645 O O . GLY A 1 85 ? -3.031 -15.692 11.497 1.00 63.94 85 GLY A O 1
ATOM 646 N N . VAL A 1 86 ? -3.959 -14.403 9.905 1.00 64.94 86 VAL A N 1
ATOM 647 C CA . VAL A 1 86 ? -4.688 -13.518 10.821 1.00 64.94 86 VAL A CA 1
ATOM 648 C C . VAL A 1 86 ? -6.094 -14.084 11.003 1.00 64.94 86 VAL A C 1
ATOM 650 O O . VAL A 1 86 ? -6.939 -13.947 10.124 1.00 64.94 86 VAL A O 1
ATOM 653 N N . GLY A 1 87 ? -6.326 -14.769 12.124 1.00 58.72 87 GLY A N 1
ATOM 654 C CA . GLY A 1 87 ? -7.666 -15.217 12.507 1.00 58.72 87 GLY A CA 1
ATOM 655 C C . GLY A 1 87 ? -8.605 -14.038 12.799 1.00 58.72 87 GLY A C 1
ATOM 656 O O . GLY A 1 87 ? -8.166 -12.899 12.933 1.00 58.72 87 GLY A O 1
ATOM 657 N N . GLU A 1 88 ? -9.903 -14.307 12.913 1.00 55.22 88 GLU A N 1
ATOM 658 C CA . GLU A 1 88 ? -10.912 -13.327 13.341 1.00 55.22 88 GLU A CA 1
ATOM 659 C C . GLU A 1 88 ? -10.603 -12.772 14.746 1.00 55.22 88 GLU A C 1
ATOM 661 O O . GLU A 1 88 ? -10.007 -13.447 15.594 1.00 55.22 88 GLU A O 1
ATOM 666 N N . THR A 1 89 ? -10.991 -11.525 15.023 1.00 58.03 89 THR A N 1
ATOM 667 C CA . THR A 1 89 ? -10.773 -10.887 16.332 1.00 58.03 89 THR A CA 1
ATOM 668 C C . THR A 1 89 ? -11.518 -11.649 17.441 1.00 58.03 89 THR A C 1
ATOM 670 O O . THR A 1 89 ? -12.686 -11.993 17.270 1.00 58.03 89 THR A O 1
ATOM 673 N N . PRO A 1 90 ? -10.932 -11.847 18.641 1.00 57.59 90 PRO A N 1
ATOM 674 C CA . PRO A 1 90 ? -11.618 -12.510 19.758 1.00 57.59 90 PRO A CA 1
ATOM 675 C C . PRO A 1 90 ? -12.894 -11.784 20.219 1.00 57.59 90 PRO A C 1
ATOM 677 O O . PRO A 1 90 ? -13.761 -12.401 20.835 1.00 57.59 90 PRO A O 1
ATOM 680 N N . ALA A 1 91 ? -13.028 -10.487 19.920 1.00 59.12 91 ALA A N 1
ATOM 681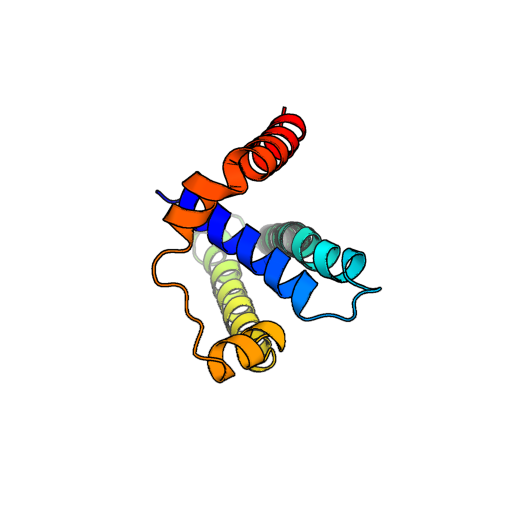 C CA . ALA A 1 91 ? -14.270 -9.737 20.103 1.00 59.12 91 ALA A CA 1
ATOM 682 C C . ALA A 1 91 ? -15.365 -10.184 19.117 1.00 59.12 91 ALA A C 1
ATOM 684 O O . ALA A 1 91 ? -16.507 -10.368 19.526 1.00 59.12 91 ALA A O 1
ATOM 685 N N . PHE A 1 92 ? -15.001 -10.433 17.857 1.00 57.75 92 PHE A N 1
ATOM 686 C CA . PHE A 1 92 ? -15.911 -10.905 16.815 1.00 57.75 92 PHE A CA 1
ATOM 687 C C . PHE A 1 92 ? -16.348 -12.353 17.070 1.00 57.75 92 PHE A C 1
ATOM 689 O O . PHE A 1 92 ? -17.540 -12.639 17.051 1.00 57.75 92 PHE A O 1
ATOM 696 N N . LEU A 1 93 ? -15.417 -13.227 17.477 1.00 61.16 93 LEU A N 1
ATOM 697 C CA . LEU A 1 93 ? -15.723 -14.607 17.887 1.00 61.16 93 LEU A CA 1
ATOM 698 C C . LEU A 1 93 ? -16.706 -14.673 19.074 1.00 61.16 93 LEU A C 1
ATOM 700 O O . LEU A 1 93 ? -17.556 -15.559 19.135 1.00 61.16 93 LEU A O 1
ATOM 704 N N . LYS A 1 94 ? -16.624 -13.727 20.023 1.00 60.50 94 LYS A N 1
ATOM 705 C CA . LYS A 1 94 ? -17.588 -13.616 21.136 1.00 60.50 94 LYS A CA 1
ATOM 706 C C . LYS A 1 94 ? -18.950 -13.079 20.693 1.00 60.50 94 LYS A C 1
ATOM 708 O O . LYS A 1 94 ? -19.966 -13.501 21.246 1.00 60.50 94 LYS A O 1
ATOM 713 N N . LEU A 1 95 ? -18.973 -12.161 19.726 1.00 59.25 95 LEU A N 1
ATOM 714 C CA . LEU A 1 95 ? -20.201 -11.587 19.174 1.00 59.25 95 LEU A CA 1
ATOM 715 C C . LEU A 1 95 ? -20.975 -12.625 18.348 1.00 59.25 95 LEU A C 1
ATOM 717 O O . LEU A 1 95 ? -22.180 -12.787 18.529 1.00 59.25 95 LEU A O 1
ATOM 721 N N . GL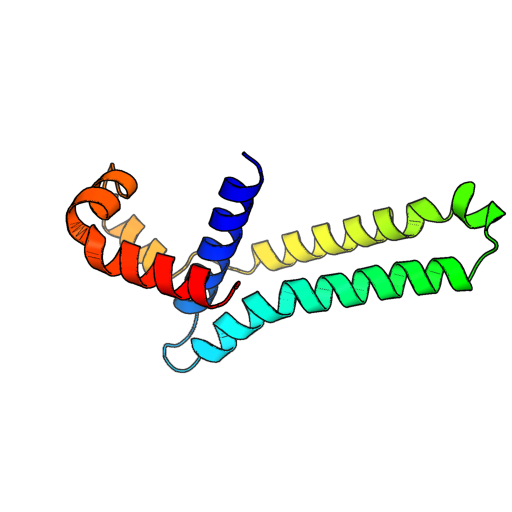U A 1 96 ? -20.264 -13.388 17.514 1.00 59.09 96 GLU A N 1
ATOM 722 C CA . GLU A 1 96 ? -20.815 -14.487 16.716 1.00 59.09 96 GLU A CA 1
ATOM 723 C C . GLU A 1 96 ? -21.388 -15.596 17.611 1.00 59.09 96 GLU A C 1
ATOM 725 O O . GLU A 1 96 ? -22.513 -16.051 17.400 1.00 59.09 96 GLU A O 1
ATOM 730 N N . ALA A 1 97 ? -20.675 -15.955 18.687 1.00 57.84 97 ALA A N 1
ATOM 731 C CA . ALA A 1 97 ? -21.164 -16.906 19.685 1.00 57.84 97 ALA A CA 1
ATOM 732 C C . ALA A 1 97 ? -22.409 -16.409 20.447 1.00 57.84 97 ALA A C 1
ATOM 734 O O . ALA A 1 97 ? -23.215 -17.223 20.899 1.00 57.84 97 ALA A O 1
ATOM 735 N N . SER A 1 98 ? -22.583 -15.090 20.578 1.00 58.28 98 SER A N 1
ATOM 736 C CA . SER A 1 98 ? -23.710 -14.488 21.307 1.00 58.28 98 SER A CA 1
ATOM 737 C C . SER A 1 98 ? -24.956 -14.261 20.439 1.00 58.28 98 SER A C 1
ATOM 739 O O . SER A 1 98 ? -25.998 -13.917 20.987 1.00 58.28 98 SER A O 1
ATOM 741 N N . LYS A 1 99 ? -24.886 -14.461 19.108 1.00 52.25 99 LYS A N 1
ATOM 742 C CA . LYS A 1 99 ? -25.969 -14.168 18.136 1.00 52.25 99 LYS A CA 1
ATOM 743 C C . LYS A 1 99 ? -26.562 -12.751 18.232 1.00 52.25 99 LYS A C 1
ATOM 745 O O . LYS A 1 99 ? -27.627 -12.492 17.674 1.00 52.25 99 LYS A O 1
ATOM 750 N N . ASP A 1 100 ? -25.864 -11.826 18.879 1.00 49.97 100 ASP A N 1
ATOM 751 C CA . ASP A 1 100 ? -26.323 -10.458 19.125 1.00 49.97 100 ASP A CA 1
ATOM 752 C C . ASP A 1 100 ? -25.912 -9.559 17.951 1.00 49.97 100 ASP A C 1
ATOM 754 O O . ASP A 1 100 ? -25.143 -8.605 18.068 1.00 49.97 100 ASP A O 1
ATOM 758 N N . VAL A 1 101 ? -26.330 -9.957 16.747 1.00 51.81 101 VAL A N 1
ATOM 759 C CA . VAL A 1 101 ? -26.034 -9.217 15.521 1.00 51.81 101 VAL A CA 1
ATOM 760 C C . VAL A 1 101 ? -27.111 -8.150 15.375 1.00 51.81 101 VAL A C 1
ATOM 762 O O . VAL A 1 101 ? -28.190 -8.399 14.834 1.00 51.81 101 VAL A O 1
ATOM 765 N N . THR A 1 102 ? -26.855 -6.954 15.906 1.00 48.47 102 THR A N 1
ATOM 766 C CA . THR A 1 102 ? -27.779 -5.824 15.769 1.00 48.47 102 THR A CA 1
ATOM 767 C C . THR A 1 102 ? -28.052 -5.567 14.287 1.00 48.47 102 THR A C 1
ATOM 769 O O . THR A 1 102 ? -27.158 -5.210 13.526 1.00 48.47 102 THR A O 1
ATOM 772 N N . HIS A 1 103 ? -29.305 -5.733 13.865 1.00 48.91 103 HIS A N 1
ATOM 773 C CA . HIS A 1 103 ? -29.720 -5.712 12.457 1.00 48.91 103 HIS A CA 1
ATOM 774 C C . HIS A 1 103 ? -29.585 -4.341 11.751 1.00 48.91 103 HIS A C 1
ATOM 776 O O . HIS A 1 103 ? -29.845 -4.249 10.551 1.00 48.91 103 HIS A O 1
ATOM 782 N N . ALA A 1 104 ? -29.197 -3.263 12.448 1.00 51.06 104 ALA A N 1
ATOM 783 C CA . ALA A 1 104 ? -29.077 -1.923 11.858 1.00 51.06 104 ALA A CA 1
ATOM 784 C C . ALA A 1 104 ? -28.059 -0.999 12.578 1.00 51.06 104 ALA A C 1
ATOM 786 O O . ALA A 1 104 ? -28.443 0.062 13.081 1.00 51.06 104 ALA A O 1
ATOM 787 N N . PRO A 1 105 ? -26.753 -1.330 12.578 1.00 61.03 105 PRO A N 1
ATOM 788 C CA . PRO A 1 105 ? -25.729 -0.592 13.329 1.00 61.03 105 PRO A CA 1
ATOM 789 C C . PRO A 1 105 ? -25.555 0.854 12.837 1.00 61.03 105 PRO A C 1
ATOM 791 O O . PRO A 1 105 ? -25.303 1.767 13.618 1.00 61.03 105 PRO A O 1
ATOM 794 N N . ILE A 1 106 ? -25.771 1.103 11.540 1.00 59.28 106 ILE A N 1
ATOM 795 C CA . ILE A 1 106 ? -25.676 2.450 10.956 1.00 59.28 106 ILE A CA 1
ATOM 796 C C . ILE A 1 106 ? -26.772 3.365 11.520 1.00 59.28 106 ILE A C 1
ATOM 798 O O . ILE A 1 106 ? -26.502 4.508 11.884 1.00 59.28 106 ILE A O 1
ATOM 802 N N . ARG A 1 107 ? -28.012 2.869 11.630 1.00 61.19 107 ARG A N 1
ATOM 803 C CA . ARG A 1 107 ? -29.139 3.668 12.134 1.00 61.19 107 ARG A CA 1
ATOM 804 C C . ARG A 1 107 ? -28.913 4.054 13.592 1.00 61.19 107 ARG A C 1
ATOM 806 O O . ARG A 1 107 ? -29.144 5.204 13.949 1.00 61.19 107 ARG A O 1
ATOM 813 N N . GLU A 1 108 ? -28.416 3.118 14.392 1.00 63.16 108 GLU A N 1
ATOM 814 C CA . GLU A 1 108 ? -28.188 3.303 15.821 1.00 63.16 108 GLU A CA 1
ATOM 815 C C . GLU A 1 108 ? -27.092 4.333 16.115 1.00 63.16 108 GLU A C 1
ATOM 817 O O . GLU A 1 108 ? -27.296 5.223 16.941 1.00 63.16 108 GLU A O 1
ATOM 822 N N . VAL A 1 109 ? -25.988 4.324 15.360 1.00 61.38 109 VAL A N 1
ATOM 823 C CA . VAL A 1 109 ? -24.928 5.343 15.472 1.00 61.38 109 VAL A CA 1
ATOM 824 C C . VAL A 1 109 ? -25.468 6.745 15.169 1.00 61.38 109 VAL A C 1
ATOM 826 O O . VAL A 1 109 ? -25.207 7.694 15.915 1.00 61.38 109 VAL A O 1
ATOM 829 N N . PHE A 1 110 ? -26.281 6.879 14.117 1.00 60.66 110 PHE A N 1
ATOM 830 C CA . PHE A 1 110 ? -26.885 8.158 13.741 1.00 60.66 110 PHE A CA 1
ATOM 831 C C . PHE A 1 110 ? -27.997 8.624 14.685 1.00 60.66 110 PHE A C 1
ATOM 833 O O . PHE A 1 110 ? -28.315 9.814 14.665 1.00 60.66 110 PHE A O 1
ATOM 840 N N . THR A 1 111 ? -28.592 7.756 15.506 1.00 64.12 111 THR A N 1
ATOM 841 C CA . THR A 1 111 ? -29.660 8.141 16.447 1.00 64.12 111 THR A CA 1
ATOM 842 C C . THR A 1 111 ? -29.182 8.261 17.889 1.00 64.12 111 THR A C 1
ATOM 844 O O . THR A 1 111 ? -29.571 9.205 18.570 1.00 64.12 111 THR A O 1
ATOM 847 N N . GLN A 1 112 ? -28.326 7.350 18.352 1.00 65.00 112 GLN A N 1
ATOM 848 C CA . GLN A 1 112 ? -27.910 7.258 19.753 1.00 65.00 112 GLN A CA 1
ATOM 849 C C . GLN A 1 112 ? -26.527 7.865 20.022 1.00 65.00 112 GLN A C 1
ATOM 851 O O . GLN A 1 112 ? -26.251 8.244 21.159 1.00 65.00 112 GLN A O 1
ATOM 856 N N . HIS A 1 113 ? -25.637 7.988 19.026 1.00 66.81 113 HIS A N 1
ATOM 857 C CA . HIS A 1 113 ? -24.228 8.374 19.247 1.00 66.81 113 HIS A CA 1
ATOM 858 C C . HIS A 1 113 ? -23.791 9.606 18.432 1.00 66.81 113 HIS A C 1
ATOM 860 O O . HIS A 1 113 ? -22.632 9.749 18.041 1.00 66.81 113 HIS A O 1
ATOM 866 N N . ARG A 1 114 ? -24.709 10.563 18.235 1.00 62.75 114 ARG A N 1
ATOM 867 C CA . ARG A 1 114 ? -24.481 11.795 17.452 1.00 62.75 114 ARG A CA 1
ATOM 868 C C . ARG A 1 114 ? -23.364 12.699 17.986 1.00 62.75 114 ARG A C 1
ATOM 870 O O . ARG A 1 114 ? -22.610 13.254 17.197 1.00 62.75 114 ARG A O 1
ATOM 877 N N . ARG A 1 115 ? -23.244 12.863 19.310 1.00 68.94 115 ARG A N 1
ATOM 878 C CA . ARG A 1 115 ? -22.189 13.696 19.929 1.00 68.94 115 ARG A CA 1
ATOM 879 C C . ARG A 1 115 ? -20.785 13.114 19.692 1.00 68.94 115 ARG A C 1
ATOM 881 O O . ARG A 1 115 ? -19.955 13.839 19.153 1.00 68.94 115 ARG A O 1
ATOM 888 N N . PRO A 1 116 ? -20.519 11.832 20.016 1.00 68.06 116 PRO A N 1
ATOM 889 C CA . PRO A 1 116 ? -19.251 11.186 19.677 1.00 68.06 116 PRO A CA 1
ATOM 890 C C . PRO A 1 116 ? -18.941 11.216 18.178 1.00 68.06 116 PRO A C 1
ATOM 892 O O . PRO A 1 116 ? -17.805 11.486 17.806 1.00 68.06 116 PRO A O 1
ATOM 895 N N . LEU A 1 117 ? -19.949 11.008 17.321 1.00 66.00 117 LEU A N 1
ATOM 896 C CA . LEU A 1 117 ? -19.797 11.055 15.864 1.00 66.00 117 LEU A CA 1
ATOM 897 C C . LEU A 1 117 ? -19.326 12.435 15.377 1.00 66.00 117 LEU A C 1
ATOM 899 O O . LEU A 1 117 ? -18.406 12.521 14.568 1.00 66.00 117 LEU A O 1
ATOM 903 N N . LEU A 1 118 ? -19.928 13.511 15.891 1.00 69.00 118 LEU A N 1
ATOM 904 C CA . LEU A 1 118 ? -19.556 14.884 15.540 1.00 69.00 118 LEU A CA 1
ATOM 905 C C . LEU A 1 118 ? -18.175 15.270 16.082 1.00 69.00 118 LEU A C 1
ATOM 907 O O . LEU A 1 118 ? -17.426 15.946 15.385 1.00 69.00 118 LEU A O 1
ATOM 911 N N . ILE A 1 119 ? -17.816 14.821 17.288 1.00 70.19 119 ILE A N 1
ATOM 912 C CA . ILE A 1 119 ? -16.494 15.085 17.878 1.00 70.19 119 ILE A CA 1
ATOM 913 C C . ILE A 1 119 ? -15.402 14.325 17.115 1.00 70.19 119 ILE A C 1
ATOM 915 O O . ILE A 1 119 ? -14.393 14.923 16.763 1.00 70.19 119 ILE A O 1
ATOM 919 N N . ALA A 1 120 ? -15.615 13.043 16.805 1.00 63.25 120 ALA A N 1
ATOM 920 C CA . ALA A 1 120 ? -14.659 12.229 16.052 1.00 63.25 120 ALA A CA 1
ATOM 921 C C . ALA A 1 120 ? -14.532 12.677 14.584 1.00 63.25 120 ALA A C 1
ATOM 923 O O . ALA A 1 120 ? -13.435 12.689 14.024 1.00 63.25 120 ALA A O 1
ATOM 924 N N . GLY A 1 121 ? -15.647 13.072 13.959 1.00 62.69 121 GLY A N 1
ATOM 925 C CA . GLY A 1 121 ? -15.638 13.674 12.626 1.00 62.69 121 GLY A CA 1
ATOM 926 C C . GLY A 1 121 ? -14.915 15.022 12.619 1.00 62.69 121 GLY A C 1
ATOM 927 O O . GLY A 1 121 ? -14.035 15.248 11.791 1.00 62.69 121 GLY A O 1
ATOM 928 N N . GLY A 1 122 ? -15.223 15.889 13.587 1.00 66.44 122 GLY A N 1
ATOM 929 C CA . GLY A 1 122 ? -14.604 17.206 13.733 1.00 66.44 122 GLY A CA 1
ATOM 930 C C . GLY A 1 122 ? -13.109 17.146 14.046 1.00 66.44 122 GLY A C 1
ATOM 931 O O . GLY A 1 122 ? -12.340 17.898 13.454 1.00 66.44 122 GLY A O 1
ATOM 932 N N . SER A 1 123 ? -12.667 16.214 14.898 1.00 62.62 123 SER A N 1
ATOM 933 C CA . SER A 1 123 ? -11.243 16.042 15.214 1.00 62.62 123 SER A CA 1
ATOM 934 C C . SER A 1 123 ? -10.413 15.616 14.008 1.00 62.62 123 SER A C 1
ATOM 936 O O . SER A 1 123 ? -9.229 15.920 13.951 1.00 62.62 123 SER A O 1
ATOM 938 N N . ARG A 1 124 ? -11.027 14.908 13.054 1.00 56.06 124 ARG A N 1
ATOM 939 C CA . ARG A 1 124 ? -10.345 14.425 11.853 1.00 56.06 124 ARG A CA 1
ATOM 940 C C . ARG A 1 124 ? -10.309 15.472 10.740 1.00 56.06 124 ARG A C 1
ATOM 942 O O . ARG A 1 124 ? -9.300 15.603 10.070 1.00 56.06 124 ARG A O 1
ATOM 949 N N . ILE A 1 125 ? -11.366 16.273 10.605 1.00 56.44 125 ILE A N 1
ATOM 950 C CA . ILE A 1 125 ? -11.376 17.428 9.692 1.00 56.44 125 ILE A CA 1
ATOM 951 C C . ILE A 1 125 ? -10.389 18.504 10.171 1.00 56.44 125 ILE A C 1
ATOM 953 O O . ILE A 1 125 ? -9.713 19.115 9.355 1.00 56.44 125 ILE A O 1
ATOM 957 N N . GLY A 1 126 ? -10.267 18.708 11.487 1.00 53.25 126 GLY A N 1
ATOM 958 C CA . GLY A 1 126 ? -9.336 19.685 12.056 1.00 53.25 126 GLY A CA 1
ATOM 959 C C . GLY A 1 126 ? -7.854 19.313 11.940 1.00 53.25 126 GLY A C 1
ATOM 960 O O . GLY A 1 126 ? -7.016 20.195 12.065 1.00 53.25 126 GLY A O 1
ATOM 961 N N . SER A 1 127 ? -7.521 18.037 11.713 1.00 47.75 127 SER A N 1
ATOM 962 C CA . SER A 1 127 ? -6.140 17.589 11.476 1.00 47.75 127 SER A CA 1
ATOM 963 C C . SER A 1 127 ? -5.719 17.619 10.003 1.00 47.75 127 SER A C 1
ATOM 965 O O . SER A 1 127 ? -4.528 17.532 9.730 1.00 47.75 127 SER A O 1
ATOM 967 N N . ASP A 1 128 ? -6.682 17.706 9.078 1.00 47.16 128 ASP A N 1
ATOM 968 C CA . ASP A 1 128 ? -6.473 17.693 7.620 1.00 47.16 128 ASP A CA 1
ATOM 969 C C . ASP A 1 128 ? -6.614 19.103 6.981 1.00 47.16 128 ASP A C 1
ATOM 971 O O . ASP A 1 128 ? -6.654 19.215 5.753 1.00 47.16 128 ASP A O 1
ATOM 975 N N . VAL A 1 129 ? -6.696 20.173 7.794 1.00 42.09 129 VAL A N 1
ATOM 976 C CA . VAL A 1 129 ? -6.703 21.596 7.375 1.00 42.09 129 VAL A CA 1
ATOM 977 C C . VAL A 1 129 ? -5.394 22.296 7.719 1.00 42.09 129 VAL A C 1
ATOM 979 O O . VAL A 1 129 ? -4.834 21.999 8.798 1.00 42.09 129 VAL A O 1
#

pLDDT: mean 71.33, std 13.53, range [41.25, 92.38]

Sequence (129 aa):
IQGIALGGEWAGAVLLSMEHGKPHQRGRNASFAQVGPSCGTLIGTGLITLVTVAMSAEDFQQWGWRIPFLLSLVLVVFGLWLRRGVGETPAFLKLEASKDVTHAPIREVFTQHRRPLLIAGGSRIGSDV

Secondary structure (DSSP, 8-state):
-HHHHHHHHHHHHHHHHHHSS-GGGHHHHHHHHHHHHHHHHHHHHHHHHHHHHHS-HHHIIIIITHHHHHHHHHHHHHHHHHHHH-PPPHHHHHHHHHT---S-HHHHHHHH-HHHHHHHHHHHHTT--

Radius of gyration: 20.39 Å; chains: 1; bounding box: 48×38×51 Å